Protein AF-L7L892-F1 (afdb_monomer_lite)

pLDDT: mean 79.14, std 16.74, range [30.95, 95.81]

Radius of gyration: 15.33 Å; chains: 1; bounding box: 45×33×40 Å

Organism: NCBI:txid1121927

Sequence (125 aa):
MFATPADAICPAARMLGWHDVGTTVTLVAADGSFIRRREGTYLDAHDLDGPVVLGDGVEMMFHDLQIRLPRGESLYALIDAVTDGLAESTWTAVEVPGGEGVLVITLTPWQEMPGAPIPDELDLD

Structure (mmCIF, N/CA/C/O backbone):
data_AF-L7L892-F1
#
_entry.id   AF-L7L892-F1
#
loop_
_atom_site.group_PDB
_atom_site.id
_atom_site.type_symbol
_atom_site.label_atom_id
_atom_site.label_alt_id
_atom_site.label_comp_id
_atom_site.label_asym_id
_atom_site.label_entity_id
_atom_site.label_seq_id
_atom_site.pdbx_PDB_ins_code
_atom_site.Cartn_x
_atom_site.Cartn_y
_atom_site.Cartn_z
_atom_site.occupancy
_atom_site.B_iso_or_equiv
_atom_site.auth_seq_id
_atom_site.auth_comp_id
_atom_site.auth_asym_id
_atom_site.auth_atom_id
_atom_site.pdbx_PDB_model_num
ATOM 1 N N . MET A 1 1 ? 26.799 -5.696 5.546 1.00 35.94 1 MET A N 1
ATOM 2 C CA . MET A 1 1 ? 26.595 -5.187 4.177 1.00 35.94 1 MET A CA 1
ATOM 3 C C . MET A 1 1 ? 25.173 -4.665 4.171 1.00 35.94 1 MET A C 1
ATOM 5 O O . MET A 1 1 ? 24.276 -5.459 4.410 1.00 35.94 1 MET A O 1
ATOM 9 N N . PHE A 1 2 ? 24.978 -3.349 4.134 1.00 32.38 2 PHE A N 1
ATOM 10 C CA . PHE A 1 2 ? 23.628 -2.783 4.117 1.00 32.38 2 PHE A CA 1
ATOM 11 C C . PHE A 1 2 ? 23.133 -2.901 2.681 1.00 32.38 2 PHE A C 1
ATOM 13 O O . PHE A 1 2 ? 23.777 -2.350 1.791 1.00 32.38 2 PHE A O 1
ATOM 20 N N . ALA A 1 3 ? 22.084 -3.692 2.460 1.00 30.95 3 ALA A N 1
ATOM 21 C CA . ALA A 1 3 ? 21.440 -3.773 1.159 1.00 30.95 3 ALA A CA 1
ATOM 22 C C . ALA A 1 3 ? 20.945 -2.372 0.789 1.00 30.95 3 ALA A C 1
ATOM 24 O O . ALA A 1 3 ? 20.290 -1.701 1.592 1.00 30.95 3 ALA A O 1
ATOM 25 N N . THR A 1 4 ? 21.332 -1.908 -0.392 1.00 34.62 4 THR A N 1
ATOM 26 C CA . THR A 1 4 ? 20.777 -0.696 -0.982 1.00 34.62 4 THR A CA 1
ATOM 27 C C . THR A 1 4 ? 19.280 -0.928 -1.235 1.00 34.62 4 THR A C 1
ATOM 29 O O . THR A 1 4 ? 18.905 -2.050 -1.570 1.00 34.62 4 THR A O 1
ATOM 32 N N . PRO A 1 5 ? 18.413 0.094 -1.117 1.00 38.88 5 PRO A N 1
ATOM 33 C CA . PRO A 1 5 ? 16.958 -0.057 -1.272 1.00 38.88 5 PRO A CA 1
ATOM 34 C C . PRO A 1 5 ? 16.497 -0.661 -2.615 1.00 38.88 5 PRO A C 1
ATOM 36 O O . PRO A 1 5 ? 15.353 -1.086 -2.722 1.00 38.88 5 PRO A O 1
ATOM 39 N N . ALA A 1 6 ? 17.381 -0.705 -3.619 1.00 44.31 6 ALA A N 1
ATOM 40 C CA . ALA A 1 6 ? 17.093 -1.080 -5.001 1.00 44.31 6 ALA A CA 1
ATOM 41 C C . ALA A 1 6 ? 17.176 -2.590 -5.306 1.00 44.31 6 ALA A C 1
ATOM 43 O O . ALA A 1 6 ? 16.595 -3.040 -6.285 1.00 44.31 6 ALA A O 1
ATOM 44 N N . ASP A 1 7 ? 17.838 -3.405 -4.478 1.00 41.62 7 ASP A N 1
ATOM 45 C CA . ASP A 1 7 ? 18.047 -4.830 -4.811 1.00 41.62 7 ASP A CA 1
ATOM 46 C C . ASP A 1 7 ? 16.805 -5.711 -4.525 1.00 41.62 7 ASP A C 1
ATOM 48 O O . ASP A 1 7 ? 16.795 -6.908 -4.810 1.00 41.62 7 ASP A O 1
ATOM 52 N N . ALA A 1 8 ? 15.753 -5.132 -3.935 1.00 45.53 8 ALA A N 1
ATOM 53 C CA . ALA A 1 8 ? 14.630 -5.843 -3.317 1.00 45.53 8 ALA A CA 1
ATOM 54 C C . ALA A 1 8 ? 13.281 -5.676 -4.044 1.00 45.53 8 ALA A C 1
ATOM 56 O O . ALA A 1 8 ? 12.278 -6.214 -3.586 1.00 45.53 8 ALA A O 1
ATOM 57 N N . ILE A 1 9 ? 13.229 -4.936 -5.155 1.00 56.66 9 ILE A N 1
ATOM 58 C CA . ILE A 1 9 ? 11.998 -4.642 -5.902 1.00 56.66 9 ILE A CA 1
ATOM 59 C C . ILE A 1 9 ? 12.332 -4.796 -7.385 1.00 56.66 9 ILE A C 1
ATOM 61 O O . ILE A 1 9 ? 12.546 -3.810 -8.070 1.00 56.66 9 ILE A O 1
ATOM 65 N N . CYS A 1 10 ? 12.480 -6.018 -7.896 1.00 56.09 10 CYS A N 1
ATOM 66 C CA . CYS A 1 10 ? 12.595 -6.206 -9.345 1.00 56.09 10 CYS A CA 1
ATOM 67 C C . CYS A 1 10 ? 11.199 -6.550 -9.874 1.00 56.09 10 CYS A C 1
ATOM 69 O O . CYS A 1 10 ? 10.757 -7.689 -9.691 1.00 56.09 10 CYS A O 1
ATOM 71 N N . PRO A 1 11 ? 10.452 -5.580 -10.429 1.00 62.41 11 PRO A N 1
ATOM 72 C CA . PRO A 1 11 ? 9.061 -5.798 -10.767 1.00 62.41 11 PRO A CA 1
ATOM 73 C C . PRO A 1 11 ? 8.964 -6.567 -12.095 1.00 62.41 11 PRO A C 1
ATOM 75 O O . PRO A 1 11 ? 9.685 -6.303 -13.065 1.00 62.41 11 PRO A O 1
ATOM 78 N N . ALA A 1 12 ? 8.086 -7.567 -12.144 1.00 69.12 12 ALA A N 1
ATOM 79 C CA . ALA A 1 12 ? 7.940 -8.425 -13.313 1.00 69.12 12 ALA A CA 1
ATOM 80 C C . ALA A 1 12 ? 7.152 -7.686 -14.398 1.00 69.12 12 ALA A C 1
ATOM 82 O O . ALA A 1 12 ? 6.061 -7.186 -14.140 1.00 69.12 12 ALA A O 1
ATOM 83 N N . ALA A 1 13 ? 7.680 -7.608 -15.622 1.00 64.62 13 ALA A N 1
ATOM 84 C CA . ALA A 1 13 ? 6.980 -6.920 -16.706 1.00 64.62 13 ALA A CA 1
ATOM 85 C C . ALA A 1 13 ? 5.635 -7.611 -17.007 1.00 64.62 13 ALA A C 1
ATOM 87 O O . ALA A 1 13 ? 5.610 -8.729 -17.524 1.00 64.62 13 ALA A O 1
ATOM 88 N N . ARG A 1 14 ? 4.520 -6.928 -16.721 1.00 65.25 14 ARG A N 1
ATOM 89 C CA . ARG A 1 14 ? 3.158 -7.377 -17.051 1.00 65.25 14 ARG A CA 1
ATOM 90 C C . ARG A 1 14 ? 2.826 -7.086 -18.511 1.00 65.25 14 ARG A C 1
ATOM 92 O O . ARG A 1 14 ? 2.227 -7.901 -19.211 1.00 65.25 14 ARG A O 1
ATOM 99 N N . MET A 1 15 ? 3.213 -5.900 -18.972 1.00 68.69 15 MET A N 1
ATOM 100 C CA . MET A 1 15 ? 3.140 -5.456 -20.363 1.00 68.69 15 MET A CA 1
ATOM 101 C C . MET A 1 15 ? 4.199 -4.380 -20.614 1.00 68.69 15 MET A C 1
ATOM 103 O O . MET A 1 15 ? 4.907 -3.969 -19.699 1.00 68.69 15 MET A O 1
ATOM 107 N N . LEU A 1 16 ? 4.341 -3.927 -21.861 1.00 73.94 16 LEU A N 1
ATOM 108 C CA . LEU A 1 16 ? 5.348 -2.926 -22.212 1.00 73.94 16 LEU A CA 1
ATOM 109 C C . LEU A 1 16 ? 5.164 -1.645 -21.372 1.00 73.94 16 LEU A C 1
ATOM 111 O O . LEU A 1 16 ? 4.169 -0.943 -21.545 1.00 73.94 16 LEU A O 1
ATOM 115 N N . GLY A 1 17 ? 6.130 -1.353 -20.494 1.00 69.06 17 GLY A N 1
ATOM 116 C CA . GLY A 1 17 ? 6.118 -0.174 -19.616 1.00 69.06 17 GLY A CA 1
ATOM 117 C C . GLY A 1 17 ? 5.211 -0.291 -18.386 1.00 69.06 17 GLY A C 1
ATOM 118 O O . GLY A 1 17 ? 4.763 0.728 -17.875 1.00 69.06 17 GLY A O 1
ATOM 119 N N . TRP A 1 18 ? 4.880 -1.508 -17.948 1.00 74.06 18 TRP A N 1
ATOM 120 C CA . TRP A 1 18 ? 4.186 -1.744 -16.682 1.00 74.06 18 TRP A CA 1
ATOM 121 C C . TRP A 1 18 ? 4.692 -3.017 -16.026 1.00 74.06 18 TRP A C 1
ATOM 123 O O . TRP A 1 18 ? 4.737 -4.077 -16.661 1.00 74.06 18 TRP A O 1
ATOM 133 N N . HIS A 1 19 ? 5.035 -2.913 -14.751 1.00 78.00 19 HIS A N 1
ATOM 134 C CA . HIS A 1 19 ? 5.648 -3.985 -13.994 1.00 78.00 19 HIS A CA 1
ATOM 135 C C . HIS A 1 19 ? 4.882 -4.250 -12.699 1.00 78.00 19 HIS A C 1
ATOM 137 O O . HIS A 1 19 ? 4.631 -3.321 -11.937 1.00 78.00 19 HIS A O 1
ATOM 143 N N . ASP A 1 20 ? 4.547 -5.514 -12.449 1.00 78.69 20 ASP A N 1
ATOM 144 C CA . ASP A 1 20 ? 3.898 -5.948 -11.216 1.00 78.69 20 ASP A CA 1
ATOM 145 C C . ASP A 1 20 ? 4.919 -5.976 -10.072 1.00 78.69 20 ASP A C 1
ATOM 147 O O . ASP A 1 20 ? 6.028 -6.506 -10.213 1.00 78.69 20 ASP A O 1
ATOM 151 N N . VAL A 1 21 ? 4.525 -5.449 -8.913 1.00 82.31 21 VAL A N 1
ATOM 152 C CA . VAL A 1 21 ? 5.362 -5.386 -7.714 1.00 82.31 21 VAL A CA 1
ATOM 153 C C . VAL A 1 21 ? 4.851 -6.374 -6.668 1.00 82.31 21 VAL A C 1
ATOM 155 O O . VAL A 1 21 ? 3.704 -6.312 -6.209 1.00 82.31 21 VAL A O 1
ATOM 158 N N . GLY A 1 22 ? 5.730 -7.288 -6.254 1.00 85.12 22 GLY A N 1
ATOM 159 C CA . GLY A 1 22 ? 5.459 -8.203 -5.151 1.00 85.12 22 GLY A CA 1
ATOM 160 C C . GLY A 1 22 ? 5.154 -7.430 -3.870 1.00 85.12 22 GLY A C 1
ATOM 161 O O . GLY A 1 22 ? 5.899 -6.533 -3.483 1.00 85.12 22 GLY A O 1
ATOM 162 N N . THR A 1 23 ? 4.034 -7.740 -3.221 1.00 88.31 23 THR A N 1
ATOM 163 C CA . THR A 1 23 ? 3.553 -6.975 -2.071 1.00 88.31 23 THR A CA 1
ATOM 164 C C . THR A 1 23 ? 3.001 -7.892 -0.988 1.00 88.31 23 THR A C 1
ATOM 166 O O . THR A 1 23 ? 2.177 -8.768 -1.248 1.00 88.31 23 THR A O 1
ATOM 169 N N . THR A 1 24 ? 3.385 -7.620 0.257 1.00 91.12 24 THR A N 1
ATOM 170 C CA . THR A 1 24 ? 2.717 -8.122 1.458 1.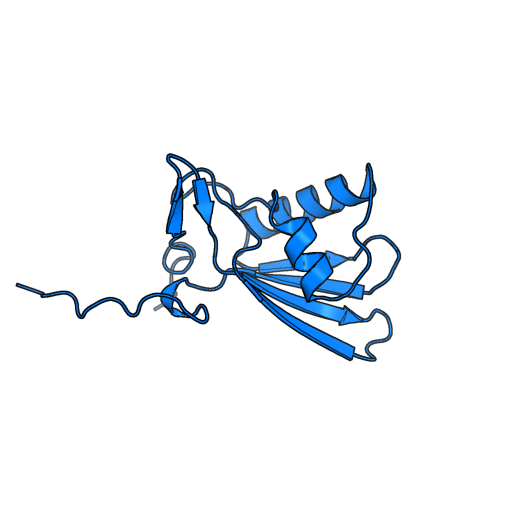00 91.12 24 THR A CA 1
ATOM 171 C C . THR A 1 24 ? 1.854 -7.013 2.046 1.00 91.12 24 THR A C 1
ATOM 173 O O . THR A 1 24 ? 2.342 -5.918 2.317 1.00 91.12 24 THR A O 1
ATOM 176 N N . VAL A 1 25 ? 0.582 -7.302 2.311 1.00 92.88 25 VAL A N 1
ATOM 177 C CA . VAL A 1 25 ? -0.352 -6.372 2.949 1.00 92.88 25 VAL A CA 1
ATOM 178 C C . VAL A 1 25 ? -0.886 -6.976 4.234 1.00 92.88 25 VAL A C 1
ATOM 180 O O . VAL A 1 25 ? -1.411 -8.091 4.254 1.00 92.88 25 VAL A O 1
ATOM 183 N N . THR A 1 26 ? -0.762 -6.225 5.321 1.00 95.06 26 THR A N 1
ATOM 184 C CA . THR A 1 26 ? -1.260 -6.596 6.641 1.00 95.06 26 THR A CA 1
ATOM 185 C C . THR A 1 26 ? -2.257 -5.555 7.126 1.00 95.06 26 THR A C 1
ATOM 187 O O . THR A 1 26 ? -1.892 -4.413 7.371 1.00 95.06 26 THR A O 1
ATOM 190 N N . LEU A 1 27 ? -3.513 -5.952 7.304 1.00 95.44 27 LEU A N 1
ATOM 191 C CA . LEU A 1 27 ? -4.512 -5.154 8.002 1.00 95.44 27 LEU A CA 1
ATOM 192 C C . LEU A 1 27 ? -4.429 -5.444 9.498 1.00 95.44 27 LEU A C 1
ATOM 194 O O . LEU A 1 27 ? -4.624 -6.589 9.911 1.00 95.44 27 LEU A O 1
ATOM 198 N N . VAL A 1 28 ? -4.213 -4.401 10.290 1.00 94.31 28 VAL A N 1
ATOM 199 C CA . VAL A 1 28 ? -4.366 -4.422 11.746 1.00 94.31 28 VAL A CA 1
ATOM 200 C C . VAL A 1 28 ? -5.672 -3.717 12.082 1.00 94.31 28 VAL A C 1
ATOM 202 O O . VAL A 1 28 ? -5.805 -2.524 11.810 1.00 94.31 28 VAL A O 1
ATOM 205 N N . ALA A 1 29 ? -6.639 -4.448 12.641 1.00 89.75 29 ALA A N 1
ATOM 206 C CA . ALA A 1 29 ? -7.935 -3.883 13.011 1.00 89.75 29 ALA A CA 1
ATOM 207 C C . ALA A 1 29 ? -7.778 -2.729 14.017 1.00 89.75 29 ALA A C 1
ATOM 209 O O . ALA A 1 29 ? -6.897 -2.770 14.878 1.00 89.75 29 ALA A O 1
ATOM 210 N N . ALA A 1 30 ? -8.649 -1.718 13.940 1.00 86.44 30 ALA A N 1
ATOM 211 C CA . ALA A 1 30 ? -8.578 -0.528 14.800 1.00 86.44 30 ALA A CA 1
ATOM 212 C C . ALA A 1 30 ? -8.679 -0.844 16.306 1.00 86.44 30 ALA A C 1
ATOM 214 O O . ALA A 1 30 ? -8.122 -0.135 17.140 1.00 86.44 30 ALA A O 1
ATOM 215 N N . ASP A 1 31 ? -9.375 -1.923 16.656 1.00 85.31 31 ASP A N 1
ATOM 216 C CA . ASP A 1 31 ? -9.521 -2.423 18.025 1.00 85.31 31 ASP A CA 1
ATOM 217 C C . ASP A 1 31 ? -8.422 -3.425 18.431 1.00 85.31 31 ASP A C 1
ATOM 219 O O . ASP A 1 31 ? -8.452 -3.972 19.534 1.00 85.31 31 ASP A O 1
ATOM 223 N N . GLY A 1 32 ? -7.461 -3.691 17.541 1.00 80.94 32 GLY A N 1
ATOM 224 C CA . GLY A 1 32 ? -6.398 -4.676 17.725 1.00 80.94 32 GLY A CA 1
ATOM 225 C C . GLY A 1 32 ? -6.876 -6.132 17.733 1.00 80.94 32 GLY A C 1
ATOM 226 O O . GLY A 1 32 ? -6.086 -7.021 18.048 1.00 80.94 32 GLY A O 1
ATOM 227 N N . SER A 1 33 ? -8.146 -6.399 17.412 1.00 76.44 33 SER A N 1
ATOM 228 C CA . SER A 1 33 ? -8.762 -7.720 17.589 1.00 76.44 33 SER A CA 1
ATOM 229 C C . SER A 1 33 ? -8.316 -8.755 16.560 1.00 76.44 33 SER A C 1
ATOM 231 O O . SER A 1 33 ? -8.338 -9.954 16.852 1.00 76.44 33 SER A O 1
ATOM 233 N N . PHE A 1 34 ? -7.902 -8.328 15.363 1.00 77.94 34 PHE A N 1
ATOM 234 C CA . PHE A 1 34 ? -7.413 -9.245 14.342 1.00 77.94 34 PHE A CA 1
ATOM 235 C C . PHE A 1 34 ? -6.374 -8.634 13.403 1.00 77.94 34 PHE A C 1
ATOM 237 O O . PHE A 1 34 ? -6.332 -7.429 13.153 1.00 77.94 34 PHE A O 1
ATOM 244 N N . ILE A 1 35 ? -5.560 -9.536 12.849 1.00 85.62 35 ILE A N 1
ATOM 245 C CA . ILE A 1 35 ? -4.559 -9.252 11.828 1.00 85.62 35 ILE A CA 1
ATOM 246 C C . ILE A 1 35 ? -4.879 -10.118 10.609 1.00 85.62 35 ILE A C 1
ATOM 248 O O . ILE A 1 35 ? -4.896 -11.347 10.706 1.00 85.62 35 ILE A O 1
ATOM 252 N N . ARG A 1 36 ? -5.148 -9.494 9.458 1.00 90.88 36 ARG A N 1
ATOM 253 C CA . ARG A 1 36 ? -5.275 -10.200 8.172 1.00 90.88 36 ARG A CA 1
ATOM 254 C C . ARG A 1 36 ? -4.058 -9.886 7.328 1.00 90.88 36 ARG A C 1
ATOM 256 O O . ARG A 1 36 ? -3.803 -8.725 7.044 1.00 90.88 36 ARG A O 1
ATOM 263 N N . ARG A 1 37 ? -3.337 -10.923 6.913 1.00 93.56 37 ARG A N 1
ATOM 264 C CA . ARG A 1 37 ? -2.177 -10.811 6.028 1.00 93.56 37 ARG A CA 1
ATOM 265 C C . ARG A 1 37 ? -2.476 -11.460 4.682 1.00 93.56 37 ARG A C 1
ATOM 267 O O . ARG A 1 37 ? -3.038 -12.561 4.643 1.00 93.56 37 ARG A O 1
ATOM 274 N N . ARG A 1 38 ? -2.120 -10.777 3.600 1.00 92.62 38 ARG A N 1
ATOM 275 C CA . ARG A 1 38 ? -2.201 -11.254 2.217 1.00 92.62 38 ARG A CA 1
ATOM 276 C C . ARG A 1 38 ? -0.929 -10.890 1.473 1.00 92.62 38 ARG A C 1
ATOM 278 O O . ARG A 1 38 ? -0.289 -9.898 1.799 1.00 92.62 38 ARG A O 1
ATOM 285 N N . GLU A 1 39 ? -0.587 -11.709 0.496 1.00 90.00 39 GLU A N 1
ATOM 286 C CA . GLU A 1 39 ? 0.562 -11.521 -0.382 1.00 90.00 39 GLU A CA 1
ATOM 287 C C . GLU A 1 39 ? 0.039 -11.585 -1.815 1.00 90.00 39 GLU A C 1
ATOM 289 O O . GLU A 1 39 ? -0.792 -12.440 -2.128 1.00 90.00 39 GLU A O 1
ATOM 294 N N . GLY A 1 40 ? 0.469 -10.654 -2.659 1.00 86.19 40 GLY A N 1
ATOM 295 C CA . GLY A 1 40 ? 0.024 -10.567 -4.043 1.00 86.19 40 GLY A CA 1
ATOM 296 C C . GLY A 1 40 ? 0.711 -9.449 -4.821 1.00 86.19 40 GLY A C 1
ATOM 297 O O . GLY A 1 40 ? 1.612 -8.778 -4.322 1.00 86.19 40 GLY A O 1
ATOM 298 N N . THR A 1 41 ? 0.274 -9.254 -6.058 1.00 86.88 41 THR A N 1
ATOM 299 C CA . THR A 1 41 ? 0.742 -8.200 -6.966 1.00 86.88 41 THR A CA 1
ATOM 300 C C . THR A 1 41 ? -0.317 -7.109 -7.049 1.00 86.88 41 THR A C 1
ATOM 302 O O . THR A 1 41 ? -1.099 -7.044 -7.994 1.00 86.88 41 THR A O 1
ATOM 305 N N . TYR A 1 42 ? -0.421 -6.320 -5.979 1.00 87.00 42 TYR A N 1
ATOM 306 C CA . TYR A 1 42 ? -1.434 -5.263 -5.859 1.00 87.00 42 TYR A CA 1
ATOM 307 C C . TYR A 1 42 ? -0.935 -3.894 -6.335 1.00 87.00 42 TYR A C 1
ATOM 309 O O . TYR A 1 42 ? -1.735 -2.978 -6.522 1.00 87.00 42 TYR A O 1
ATOM 317 N N . LEU A 1 43 ? 0.382 -3.749 -6.467 1.00 87.19 43 LEU A N 1
ATOM 318 C CA . LEU A 1 43 ? 1.072 -2.514 -6.805 1.00 87.19 43 LEU A CA 1
ATOM 319 C C . LEU A 1 43 ? 1.774 -2.676 -8.149 1.00 87.19 43 LEU A C 1
ATOM 321 O O . LEU A 1 43 ? 2.273 -3.760 -8.454 1.00 87.19 43 LEU A O 1
ATOM 325 N N . ASP A 1 44 ? 1.859 -1.578 -8.892 1.00 85.44 44 ASP A N 1
ATOM 326 C CA . ASP A 1 44 ? 2.496 -1.528 -10.202 1.00 85.44 44 ASP A CA 1
ATOM 327 C C . ASP A 1 44 ? 3.592 -0.453 -10.229 1.00 85.44 44 ASP A C 1
ATOM 329 O O . ASP A 1 44 ? 3.550 0.515 -9.470 1.00 85.44 44 ASP A O 1
ATOM 333 N N . ALA A 1 45 ? 4.549 -0.587 -11.143 1.00 81.75 45 ALA A N 1
ATOM 334 C CA . ALA A 1 45 ? 5.496 0.462 -11.510 1.00 81.75 45 ALA A CA 1
ATOM 335 C C . ALA A 1 45 ? 5.494 0.680 -13.031 1.00 81.75 45 ALA A C 1
ATOM 337 O O . ALA A 1 45 ? 5.287 -0.254 -13.810 1.00 81.75 45 ALA A O 1
ATOM 338 N N . HIS A 1 46 ? 5.723 1.920 -13.466 1.00 78.00 46 HIS A N 1
ATOM 339 C CA . HIS A 1 46 ? 5.770 2.281 -14.892 1.00 78.00 46 HIS A CA 1
ATOM 340 C C . HIS A 1 46 ? 7.052 1.824 -15.605 1.00 78.00 46 HIS A C 1
ATOM 342 O O . HIS A 1 46 ? 7.084 1.632 -16.818 1.00 78.00 46 HIS A O 1
ATOM 348 N N . ASP A 1 47 ? 8.134 1.663 -14.866 1.00 75.19 47 ASP A N 1
ATOM 349 C CA . ASP A 1 47 ? 9.381 1.097 -15.355 1.00 75.19 47 ASP A CA 1
ATOM 350 C C . ASP A 1 47 ? 10.059 0.354 -14.198 1.00 75.19 47 ASP A C 1
ATOM 352 O O . ASP A 1 47 ? 9.547 0.359 -13.076 1.00 75.19 47 ASP A O 1
ATOM 356 N N . LEU A 1 48 ? 11.165 -0.339 -14.479 1.00 70.19 48 LEU A N 1
ATOM 357 C CA . LEU A 1 48 ? 11.853 -1.173 -13.487 1.00 70.19 48 LEU A CA 1
ATOM 358 C C . LEU A 1 48 ? 12.280 -0.398 -12.234 1.00 70.19 48 LEU A C 1
ATOM 360 O O . LEU A 1 48 ? 12.271 -0.978 -11.153 1.00 70.19 48 LEU A O 1
ATOM 364 N N . ASP A 1 49 ? 12.614 0.884 -12.386 1.00 70.50 49 ASP A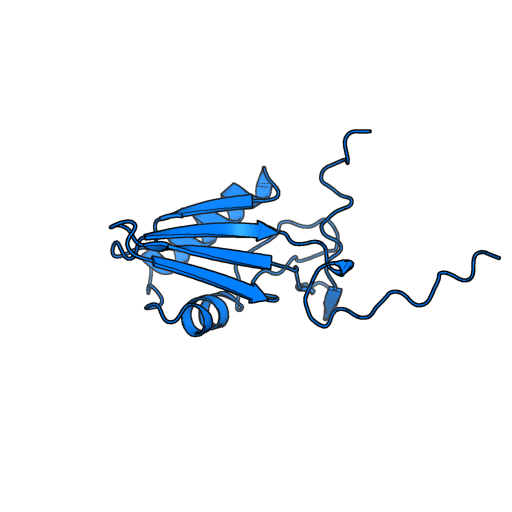 N 1
ATOM 365 C CA . ASP A 1 49 ? 13.118 1.758 -11.321 1.00 70.50 49 ASP A CA 1
ATOM 366 C C . ASP A 1 49 ? 12.127 2.896 -11.003 1.00 70.50 49 ASP A C 1
ATOM 368 O O . ASP A 1 49 ? 12.464 3.886 -10.344 1.00 70.50 49 ASP A O 1
ATOM 372 N N . GLY A 1 50 ? 10.903 2.782 -11.517 1.00 73.12 50 GLY A N 1
ATOM 373 C CA . GLY A 1 50 ? 9.910 3.837 -11.507 1.00 73.12 50 GLY A CA 1
ATOM 374 C C . GLY A 1 50 ? 9.171 3.911 -10.174 1.00 73.12 50 GLY A C 1
ATOM 375 O O . GLY A 1 50 ? 9.226 2.979 -9.367 1.00 73.12 50 GLY A O 1
ATOM 376 N N . PRO A 1 51 ? 8.425 5.001 -9.928 1.00 79.38 51 PRO A N 1
ATOM 377 C CA . PRO A 1 51 ? 7.584 5.102 -8.744 1.00 79.38 51 PRO A CA 1
ATOM 378 C C . PRO A 1 51 ? 6.593 3.937 -8.666 1.00 79.38 51 PRO A C 1
ATOM 380 O O . PRO A 1 51 ? 5.916 3.623 -9.649 1.00 79.38 51 PRO A O 1
ATOM 383 N N . VAL A 1 52 ? 6.497 3.330 -7.482 1.00 82.25 52 VAL A N 1
ATOM 384 C CA . VAL A 1 52 ? 5.507 2.292 -7.190 1.00 82.25 52 VAL A CA 1
ATOM 385 C C . VAL A 1 52 ? 4.182 2.958 -6.858 1.00 82.25 52 VAL A C 1
ATOM 387 O O . VAL A 1 52 ? 4.109 3.805 -5.969 1.00 82.25 52 VAL A O 1
ATOM 390 N N . VAL A 1 53 ? 3.130 2.556 -7.560 1.00 83.19 53 VAL A N 1
ATOM 391 C CA . VAL A 1 53 ? 1.790 3.124 -7.430 1.00 83.19 53 VAL A CA 1
ATOM 392 C C . VAL A 1 53 ? 0.778 2.050 -7.051 1.00 83.19 53 VAL A C 1
ATOM 394 O O . VAL A 1 53 ? 0.833 0.908 -7.514 1.00 83.19 53 VAL A O 1
ATOM 397 N N . LEU A 1 54 ? -0.189 2.431 -6.216 1.00 78.44 54 LEU A N 1
ATOM 398 C CA . LEU A 1 54 ? -1.369 1.612 -5.946 1.00 78.44 54 LEU A CA 1
ATOM 399 C C . LEU A 1 54 ? -2.426 1.886 -7.026 1.00 78.44 54 LEU A C 1
ATOM 401 O O . LEU A 1 54 ? -3.213 2.820 -6.912 1.00 78.44 54 LEU A O 1
ATOM 405 N N . GLY A 1 55 ? -2.387 1.095 -8.099 1.00 74.94 55 GLY A N 1
ATOM 406 C CA . GLY A 1 55 ? -3.295 1.195 -9.247 1.00 74.94 55 GLY A CA 1
ATOM 407 C C . GLY A 1 55 ? -4.462 0.204 -9.187 1.00 74.94 55 GLY A C 1
ATOM 408 O O . GLY A 1 55 ? -5.051 -0.021 -8.131 1.00 74.94 55 GLY A O 1
ATOM 409 N N . ASP A 1 56 ? -4.756 -0.431 -10.325 1.00 73.31 56 ASP A N 1
ATOM 410 C CA . ASP A 1 56 ? -5.881 -1.367 -10.535 1.00 73.31 56 ASP A CA 1
ATOM 411 C C . ASP A 1 56 ? -5.861 -2.613 -9.615 1.00 73.31 56 ASP A C 1
ATOM 413 O O . ASP A 1 56 ? -6.820 -3.383 -9.552 1.00 73.31 56 ASP A O 1
ATOM 417 N N . GLY A 1 57 ? -4.765 -2.844 -8.885 1.00 84.44 57 GLY A N 1
ATOM 418 C CA . GLY A 1 57 ? -4.667 -3.897 -7.874 1.00 84.44 57 GLY A CA 1
ATOM 419 C C . GLY A 1 57 ? -5.367 -3.566 -6.548 1.00 84.44 57 GLY A C 1
ATOM 420 O O . GLY A 1 57 ? -5.525 -4.457 -5.705 1.00 84.44 57 GLY A O 1
ATOM 421 N N . VAL A 1 58 ? -5.827 -2.323 -6.346 1.00 88.56 58 VAL A N 1
ATOM 422 C CA . VAL A 1 58 ? -6.487 -1.896 -5.101 1.00 88.56 58 VAL A CA 1
ATOM 423 C C . VAL A 1 58 ? -7.804 -2.637 -4.858 1.00 88.56 58 VAL A C 1
ATOM 425 O O . VAL A 1 58 ? -8.072 -3.059 -3.731 1.00 88.56 58 VAL A O 1
ATOM 428 N N . GLU A 1 59 ? -8.610 -2.881 -5.893 1.00 90.00 59 GLU A N 1
ATOM 429 C CA . GLU A 1 59 ? -9.853 -3.646 -5.778 1.00 90.00 59 GLU A CA 1
ATOM 430 C C . GLU A 1 59 ? -9.589 -5.079 -5.303 1.00 90.00 59 GLU A C 1
ATOM 432 O O . GLU A 1 59 ? -10.279 -5.574 -4.406 1.00 90.00 59 GLU A O 1
ATOM 437 N N . MET A 1 60 ? -8.573 -5.731 -5.878 1.00 90.56 60 MET A N 1
ATOM 438 C CA . MET A 1 60 ? -8.164 -7.086 -5.506 1.00 90.56 60 MET A CA 1
ATOM 439 C C . MET A 1 60 ? -7.642 -7.142 -4.071 1.00 90.56 60 MET A C 1
ATOM 441 O O . MET A 1 60 ? -8.054 -8.012 -3.305 1.00 90.56 60 MET A O 1
ATOM 445 N N . MET A 1 61 ? -6.801 -6.184 -3.675 1.00 92.69 61 MET A N 1
ATOM 446 C CA . MET A 1 61 ? -6.269 -6.095 -2.314 1.00 92.69 61 MET A CA 1
ATOM 447 C C . MET A 1 61 ? -7.397 -6.031 -1.276 1.00 92.69 61 MET A C 1
ATOM 449 O O . MET A 1 61 ? -7.415 -6.802 -0.314 1.00 92.69 61 MET A O 1
ATOM 453 N N . PHE A 1 62 ? -8.374 -5.142 -1.475 1.00 93.06 62 PHE A N 1
ATOM 454 C CA . PHE A 1 62 ? -9.509 -4.997 -0.558 1.00 93.06 62 PHE A CA 1
ATOM 455 C C . PHE A 1 62 ? -10.418 -6.229 -0.550 1.00 93.06 62 PHE A C 1
ATOM 457 O O . PHE A 1 62 ? -10.895 -6.634 0.517 1.00 93.06 62 PHE A O 1
ATOM 464 N N . HIS A 1 63 ? -10.630 -6.850 -1.713 1.00 91.44 63 HIS A N 1
ATOM 465 C CA . HIS A 1 63 ? -11.360 -8.109 -1.825 1.00 91.44 63 HIS A CA 1
ATOM 466 C C . HIS A 1 63 ? -10.688 -9.232 -1.017 1.00 91.44 63 HIS A C 1
ATOM 468 O O . HIS A 1 63 ? -11.348 -9.880 -0.202 1.00 91.44 63 HIS A O 1
ATOM 474 N N . ASP A 1 64 ? -9.376 -9.419 -1.167 1.00 92.44 64 ASP A N 1
ATOM 475 C CA . ASP A 1 64 ? -8.624 -10.497 -0.512 1.00 92.44 64 ASP A CA 1
ATOM 476 C C . ASP A 1 64 ? -8.499 -10.300 1.001 1.00 92.44 64 ASP A C 1
ATOM 478 O O . ASP A 1 64 ? -8.513 -11.268 1.777 1.00 92.44 64 ASP A O 1
ATOM 482 N N . LEU A 1 65 ? -8.410 -9.040 1.434 1.00 91.38 65 LEU A N 1
ATOM 483 C CA . LEU A 1 65 ? -8.478 -8.645 2.839 1.00 91.38 65 LEU A CA 1
ATOM 484 C C . LEU A 1 65 ? -9.904 -8.707 3.401 1.00 91.38 65 LEU A C 1
ATOM 486 O O . LEU A 1 65 ? -10.075 -8.624 4.619 1.00 91.38 65 LEU A O 1
ATOM 490 N N . GLN A 1 66 ? -10.913 -8.901 2.546 1.00 91.38 66 GLN A N 1
ATOM 491 C CA . GLN A 1 66 ? -12.339 -8.952 2.871 1.00 91.38 66 GLN A CA 1
ATOM 492 C C . GLN A 1 66 ? -12.795 -7.731 3.684 1.00 91.38 66 GLN A C 1
ATOM 494 O O . GLN A 1 66 ? -13.467 -7.866 4.713 1.00 91.38 66 GLN A O 1
ATOM 499 N N . ILE A 1 67 ? -12.388 -6.547 3.228 1.00 90.50 67 ILE A N 1
ATOM 500 C CA . ILE A 1 67 ? -12.796 -5.247 3.766 1.00 90.50 67 ILE A CA 1
ATOM 501 C C . ILE A 1 67 ? -13.433 -4.398 2.671 1.00 90.50 67 ILE A C 1
ATOM 503 O O . ILE A 1 67 ? -13.288 -4.650 1.474 1.00 90.50 67 ILE A O 1
ATOM 507 N N . ARG A 1 68 ? -14.194 -3.384 3.078 1.00 91.62 68 ARG A N 1
ATOM 508 C CA . ARG A 1 68 ? -14.908 -2.533 2.133 1.00 91.62 68 ARG A CA 1
ATOM 509 C C . ARG A 1 68 ? -13.947 -1.568 1.446 1.00 91.62 68 ARG A C 1
ATOM 511 O O . ARG A 1 68 ? -13.317 -0.755 2.111 1.00 91.62 68 ARG A O 1
ATOM 518 N N . LEU A 1 69 ? -13.925 -1.601 0.116 1.00 91.62 69 LEU A N 1
ATOM 519 C CA . LEU A 1 69 ? -13.218 -0.608 -0.690 1.00 91.62 69 LEU A CA 1
ATOM 520 C C . LEU A 1 69 ? -13.831 0.797 -0.481 1.00 91.62 69 LEU A C 1
ATOM 522 O O . LEU A 1 69 ? -15.048 0.962 -0.686 1.00 91.62 69 LEU A O 1
ATOM 526 N N . PRO A 1 70 ? -13.028 1.808 -0.090 1.00 91.50 70 PRO A N 1
ATOM 527 C CA . PRO A 1 70 ? -13.429 3.210 -0.095 1.00 91.50 70 PRO A CA 1
ATOM 528 C C . PRO A 1 70 ? -13.859 3.666 -1.492 1.00 91.50 70 PRO A C 1
ATOM 530 O O . PRO A 1 70 ? -13.564 3.031 -2.499 1.00 91.50 70 PRO A O 1
ATOM 533 N N . ARG A 1 71 ? -14.590 4.777 -1.585 1.00 90.44 71 ARG A N 1
ATOM 534 C CA . ARG A 1 71 ? -15.065 5.308 -2.873 1.00 90.44 71 ARG A CA 1
ATOM 535 C C . ARG A 1 71 ? -14.820 6.803 -2.968 1.00 90.44 71 ARG A C 1
ATOM 537 O O . ARG A 1 71 ? -14.774 7.483 -1.947 1.00 90.44 71 ARG A O 1
ATOM 544 N N . GLY A 1 72 ? -14.747 7.300 -4.201 1.00 92.38 72 GLY A N 1
ATOM 545 C CA . GLY A 1 72 ? -14.562 8.723 -4.476 1.00 92.38 72 GLY A CA 1
ATOM 546 C C . GLY A 1 72 ? -13.254 9.243 -3.884 1.00 92.38 72 GLY A C 1
ATOM 547 O O . GLY A 1 72 ? -12.240 8.555 -3.929 1.00 92.38 72 GLY A O 1
ATOM 548 N N . GLU A 1 73 ? -13.295 10.434 -3.292 1.00 93.94 73 GLU A N 1
ATOM 549 C CA . GLU A 1 73 ? -12.119 11.124 -2.740 1.00 93.94 73 GLU A CA 1
ATOM 550 C C . GLU A 1 73 ? -11.349 10.295 -1.706 1.00 93.94 73 GLU A C 1
ATOM 552 O O . GLU A 1 73 ? -10.125 10.335 -1.681 1.00 93.94 73 GLU A O 1
ATOM 557 N N . SER A 1 74 ? -12.036 9.483 -0.897 1.00 92.19 74 SER A N 1
ATOM 558 C CA . SER A 1 74 ? -11.368 8.628 0.090 1.00 92.19 74 SER A CA 1
ATOM 559 C C . SER A 1 74 ? -10.528 7.517 -0.540 1.00 92.19 74 SER A C 1
ATOM 561 O O . SER A 1 74 ? -9.548 7.096 0.063 1.00 92.19 74 SER A O 1
ATOM 563 N N . LEU A 1 75 ? -10.905 7.025 -1.727 1.00 91.62 75 LEU A N 1
ATOM 564 C CA . LEU A 1 75 ? -10.096 6.045 -2.455 1.00 91.62 75 LEU A CA 1
ATOM 565 C C . LEU A 1 75 ? -8.830 6.704 -3.007 1.00 91.62 75 LEU A C 1
ATOM 567 O O . LEU A 1 75 ? -7.744 6.169 -2.821 1.00 91.62 75 LEU A O 1
ATOM 571 N N . TYR A 1 76 ? -8.965 7.880 -3.622 1.00 91.50 76 TYR A N 1
ATOM 572 C CA . TYR A 1 76 ? -7.819 8.617 -4.156 1.00 91.50 76 TYR A CA 1
ATOM 573 C C . TYR A 1 76 ? -6.835 9.021 -3.054 1.00 91.50 76 TYR A C 1
ATOM 575 O O . TYR A 1 76 ? -5.647 8.764 -3.186 1.00 91.50 76 TYR A O 1
ATOM 583 N N . ALA A 1 77 ? -7.330 9.519 -1.917 1.00 92.94 77 ALA A N 1
ATOM 584 C CA . ALA A 1 77 ? -6.480 9.858 -0.776 1.00 92.94 77 ALA A CA 1
ATOM 585 C C . ALA A 1 77 ? -5.707 8.648 -0.220 1.00 92.94 77 ALA A C 1
ATOM 587 O O . ALA A 1 77 ? -4.574 8.794 0.230 1.00 92.94 77 ALA A O 1
ATOM 588 N N . LEU A 1 78 ? -6.305 7.450 -0.249 1.00 93.19 78 LEU A N 1
ATOM 589 C CA . LEU A 1 78 ? -5.613 6.220 0.133 1.00 93.19 78 LEU A CA 1
ATOM 590 C C . LEU A 1 78 ? -4.501 5.873 -0.866 1.00 93.19 78 LEU A C 1
ATOM 592 O O . LEU A 1 78 ? -3.401 5.530 -0.445 1.00 93.19 78 LEU A O 1
ATOM 596 N N . ILE A 1 79 ? -4.789 5.951 -2.167 1.00 92.19 79 ILE A N 1
ATOM 597 C CA . ILE A 1 79 ? -3.816 5.673 -3.234 1.00 92.19 79 ILE A CA 1
ATOM 598 C C . ILE A 1 79 ? -2.621 6.624 -3.135 1.00 92.19 79 ILE A C 1
ATOM 600 O O . ILE A 1 79 ? -1.478 6.162 -3.163 1.00 92.19 79 ILE A O 1
ATOM 604 N N . ASP A 1 80 ? -2.880 7.919 -2.953 1.00 92.00 80 ASP A N 1
ATOM 605 C CA . ASP A 1 80 ? -1.842 8.939 -2.800 1.00 92.00 80 ASP A CA 1
ATOM 606 C C . ASP A 1 80 ? -0.992 8.661 -1.552 1.00 92.00 80 ASP A C 1
ATOM 608 O O . ASP A 1 80 ? 0.227 8.579 -1.646 1.00 92.00 80 ASP A O 1
ATOM 612 N N . ALA A 1 81 ? -1.619 8.388 -0.401 1.00 93.50 81 ALA A N 1
ATOM 613 C CA . ALA A 1 81 ? -0.896 8.093 0.839 1.00 93.50 81 ALA A CA 1
ATOM 614 C C . ALA A 1 81 ? -0.007 6.838 0.742 1.00 93.50 81 ALA A C 1
ATOM 616 O O . ALA A 1 81 ? 1.079 6.793 1.325 1.00 93.50 81 ALA A O 1
ATOM 617 N N . VAL A 1 82 ? -0.456 5.807 0.018 1.00 92.56 82 VAL A N 1
ATOM 618 C CA . VAL A 1 82 ? 0.357 4.607 -0.227 1.00 92.56 82 VAL A CA 1
ATOM 619 C C . VAL A 1 82 ? 1.528 4.930 -1.147 1.00 92.56 82 VAL A C 1
ATOM 621 O O . VAL A 1 82 ? 2.658 4.566 -0.830 1.00 92.56 82 VAL A O 1
ATOM 624 N N . THR A 1 83 ? 1.265 5.633 -2.247 1.00 89.94 83 THR A N 1
ATOM 625 C CA . THR A 1 83 ? 2.276 6.015 -3.241 1.00 89.94 83 THR A CA 1
ATOM 626 C C . THR A 1 83 ? 3.359 6.896 -2.614 1.00 89.94 83 THR A C 1
ATOM 628 O O . THR A 1 83 ? 4.543 6.590 -2.734 1.00 89.94 83 THR A O 1
ATOM 631 N N . ASP A 1 84 ? 2.965 7.926 -1.864 1.00 90.62 84 ASP A N 1
ATOM 632 C CA . ASP A 1 84 ? 3.885 8.834 -1.174 1.00 90.62 84 ASP A CA 1
ATOM 633 C C . ASP A 1 84 ? 4.741 8.090 -0.142 1.00 90.62 84 ASP A C 1
ATOM 635 O O . ASP A 1 84 ? 5.955 8.277 -0.078 1.00 90.62 84 ASP A O 1
ATOM 639 N N . GLY A 1 85 ? 4.135 7.195 0.646 1.00 89.81 85 GLY A N 1
ATOM 640 C CA . GLY A 1 85 ? 4.877 6.423 1.642 1.00 89.81 85 GLY A CA 1
ATOM 641 C C . GLY A 1 85 ? 5.887 5.450 1.025 1.00 89.81 85 GLY A C 1
ATOM 642 O O . GLY A 1 85 ? 6.967 5.247 1.579 1.00 89.81 85 GLY A O 1
ATOM 643 N N . LEU A 1 86 ? 5.559 4.867 -0.130 1.00 87.94 86 LEU A N 1
ATOM 644 C CA . LEU A 1 86 ? 6.448 3.955 -0.851 1.00 87.94 86 LEU A CA 1
ATOM 645 C C . LEU A 1 86 ? 7.519 4.676 -1.681 1.00 87.94 86 LEU A C 1
ATOM 647 O O . LEU A 1 86 ? 8.519 4.062 -2.045 1.00 87.94 86 LEU A O 1
ATOM 651 N N . ALA A 1 87 ? 7.363 5.975 -1.945 1.00 85.12 87 ALA A N 1
ATOM 652 C CA . ALA A 1 87 ? 8.393 6.771 -2.608 1.00 85.12 87 ALA A CA 1
ATOM 653 C C . ALA A 1 87 ? 9.662 6.932 -1.748 1.00 85.12 87 ALA A C 1
ATOM 655 O O . ALA A 1 87 ? 10.758 7.109 -2.281 1.00 85.12 87 ALA A O 1
ATOM 656 N N . GLU A 1 88 ? 9.529 6.862 -0.420 1.00 80.25 88 GLU A N 1
ATOM 657 C CA . GLU A 1 88 ? 10.631 7.078 0.528 1.00 80.25 88 GLU A CA 1
ATOM 658 C C . GLU A 1 88 ? 11.114 5.789 1.215 1.00 80.25 88 GLU A C 1
ATOM 660 O O . GLU A 1 88 ? 12.143 5.790 1.897 1.00 80.25 88 GLU A O 1
ATOM 665 N N . SER A 1 89 ? 10.377 4.683 1.071 1.00 85.31 89 SER A N 1
ATOM 666 C CA . SER A 1 89 ? 10.566 3.469 1.866 1.00 85.31 89 SER A CA 1
ATOM 667 C C . SER A 1 89 ? 10.037 2.225 1.151 1.00 85.31 89 SER A C 1
ATOM 669 O O . SER A 1 89 ? 9.109 2.284 0.356 1.00 85.31 89 SER A O 1
ATOM 671 N N . THR A 1 90 ? 10.566 1.050 1.494 1.00 86.69 90 THR A N 1
ATOM 672 C CA . THR A 1 90 ? 10.050 -0.242 1.001 1.00 86.69 90 THR A CA 1
ATOM 673 C C . THR A 1 90 ? 8.782 -0.703 1.726 1.00 86.69 90 THR A C 1
ATOM 675 O O . THR A 1 90 ? 8.299 -1.815 1.518 1.00 86.69 90 THR A O 1
ATOM 678 N N . TRP A 1 91 ? 8.238 0.126 2.610 1.00 92.44 91 TRP A N 1
ATOM 679 C CA . TRP A 1 91 ? 6.990 -0.127 3.310 1.00 92.44 91 TRP A CA 1
ATOM 680 C C . TRP A 1 91 ? 6.309 1.188 3.683 1.00 92.44 91 TRP A C 1
ATOM 682 O O . TRP A 1 91 ? 6.972 2.205 3.882 1.00 92.44 91 TRP A O 1
ATOM 692 N N . THR A 1 92 ? 4.992 1.135 3.850 1.00 94.06 92 THR A N 1
ATOM 693 C CA . THR A 1 92 ? 4.172 2.240 4.347 1.00 94.06 92 THR A CA 1
ATOM 694 C C . THR A 1 92 ? 3.064 1.716 5.259 1.00 94.06 92 THR A C 1
ATOM 696 O O . THR A 1 92 ? 2.695 0.540 5.201 1.00 94.06 92 THR A O 1
ATOM 699 N N . ALA A 1 93 ? 2.537 2.584 6.118 1.00 95.62 93 ALA A N 1
ATOM 700 C CA . ALA A 1 93 ? 1.370 2.306 6.941 1.00 95.62 93 ALA A CA 1
ATOM 701 C C . ALA A 1 93 ? 0.333 3.414 6.749 1.00 95.62 93 ALA A C 1
ATOM 703 O O . ALA A 1 93 ? 0.629 4.585 6.974 1.00 95.62 93 ALA A O 1
ATOM 704 N N . VAL A 1 94 ? -0.882 3.039 6.352 1.00 95.12 94 VAL A N 1
ATOM 705 C CA . VAL A 1 94 ? -1.966 3.976 6.036 1.00 95.12 94 VAL A CA 1
ATOM 706 C C . VAL A 1 94 ? -3.244 3.586 6.767 1.00 95.12 94 VAL A C 1
ATOM 708 O O . VAL A 1 94 ? -3.605 2.410 6.847 1.00 95.12 94 VAL A O 1
ATOM 711 N N . GLU A 1 95 ? -3.945 4.569 7.322 1.00 94.88 95 GLU A N 1
ATOM 712 C CA . GLU A 1 95 ? -5.259 4.338 7.920 1.00 94.88 95 GLU A CA 1
ATOM 713 C C . GLU A 1 95 ? -6.286 4.010 6.833 1.00 94.88 95 GLU A C 1
ATOM 715 O O . GLU A 1 95 ? -6.349 4.668 5.793 1.00 94.88 95 GLU A O 1
ATOM 720 N N . VAL A 1 96 ? -7.122 3.000 7.076 1.00 92.00 96 VAL A N 1
ATOM 721 C CA . VAL A 1 96 ? -8.217 2.658 6.167 1.00 92.00 96 VAL A CA 1
ATOM 722 C C . VAL A 1 96 ? -9.337 3.685 6.331 1.00 92.00 96 VAL A C 1
ATOM 724 O O . VAL A 1 96 ? -9.902 3.801 7.428 1.00 92.00 96 VAL A O 1
ATOM 727 N N . PRO A 1 97 ? -9.742 4.385 5.255 1.00 89.50 97 PRO A N 1
ATOM 728 C CA . PRO A 1 97 ? -10.877 5.292 5.315 1.00 89.50 97 PRO A CA 1
ATOM 729 C C . PRO A 1 97 ? -12.138 4.567 5.799 1.00 89.50 97 PRO A C 1
ATOM 731 O O . PRO A 1 97 ? -12.538 3.549 5.237 1.00 89.50 97 PRO A O 1
ATOM 734 N N . GLY A 1 98 ? -12.774 5.103 6.841 1.00 83.69 98 GLY A N 1
ATOM 735 C CA . GLY A 1 98 ? -13.928 4.473 7.493 1.00 83.69 98 GLY A CA 1
ATOM 736 C C . GLY A 1 98 ? -13.607 3.730 8.793 1.00 83.69 98 GLY A C 1
ATOM 737 O O . GLY A 1 98 ? -14.537 3.271 9.448 1.00 83.69 98 GLY A O 1
ATOM 738 N N . GLY A 1 99 ? -12.335 3.674 9.206 1.00 85.56 99 GLY A N 1
ATOM 739 C CA . GLY A 1 99 ? -11.944 3.233 10.550 1.00 85.56 99 GLY A CA 1
ATOM 740 C C . GLY A 1 99 ? -11.808 1.720 10.725 1.00 85.56 99 GLY A C 1
ATOM 741 O O . GLY A 1 99 ? -11.828 1.240 11.853 1.00 85.56 99 GLY A O 1
ATOM 742 N N . GLU A 1 100 ? -11.656 0.965 9.634 1.00 86.00 100 GLU A N 1
ATOM 743 C CA . GLU A 1 100 ? -11.458 -0.496 9.675 1.00 86.00 100 GLU A CA 1
ATOM 744 C C . GLU A 1 100 ? -10.103 -0.889 10.301 1.00 86.00 100 GLU A C 1
ATOM 746 O O . GLU A 1 100 ? -9.940 -2.006 10.792 1.00 86.00 100 GLU A O 1
ATOM 751 N N . GLY A 1 101 ? -9.126 0.024 10.313 1.00 93.12 101 GLY A N 1
ATOM 752 C CA . GLY A 1 101 ? -7.807 -0.209 10.895 1.00 93.12 101 GLY A CA 1
ATOM 753 C C . GLY A 1 101 ? -6.682 0.469 10.125 1.00 93.12 101 GLY A C 1
ATOM 754 O O . GLY A 1 101 ? -6.894 1.484 9.464 1.00 93.12 101 GLY A O 1
ATOM 755 N N . VAL A 1 102 ? -5.490 -0.115 10.208 1.00 95.81 102 VAL A N 1
ATOM 756 C CA . VAL A 1 102 ? -4.283 0.336 9.505 1.00 95.81 102 VAL A CA 1
ATOM 757 C C . VAL A 1 102 ? -3.836 -0.749 8.531 1.00 95.81 102 VAL A C 1
ATOM 759 O O . VAL A 1 102 ? -3.679 -1.908 8.922 1.00 95.81 102 VAL A O 1
ATOM 762 N N . LEU A 1 103 ? -3.617 -0.375 7.271 1.00 95.19 103 LEU A N 1
ATOM 763 C CA . LEU A 1 103 ? -2.930 -1.206 6.288 1.00 95.19 103 LEU A CA 1
ATOM 764 C C . LEU A 1 103 ? -1.437 -0.943 6.386 1.00 95.19 103 LEU A C 1
ATOM 766 O O . LEU A 1 103 ? -0.985 0.171 6.148 1.00 95.19 103 LEU A O 1
ATOM 770 N N . VAL A 1 104 ? -0.677 -1.982 6.698 1.00 95.12 104 VAL A N 1
ATOM 771 C CA . VAL A 1 104 ? 0.775 -2.004 6.556 1.00 95.12 104 VAL A CA 1
ATOM 772 C C . VAL A 1 104 ? 1.093 -2.707 5.246 1.00 95.12 104 VAL A C 1
ATOM 774 O O . VAL A 1 104 ? 0.777 -3.886 5.080 1.00 95.12 104 VAL A O 1
ATOM 777 N N . ILE A 1 105 ? 1.687 -1.976 4.313 1.00 93.75 105 ILE A N 1
ATOM 778 C CA . ILE A 1 105 ? 2.044 -2.445 2.977 1.00 93.75 105 ILE A CA 1
ATOM 779 C C . ILE A 1 105 ? 3.562 -2.527 2.916 1.00 93.75 105 ILE A C 1
ATOM 781 O O . ILE A 1 105 ? 4.251 -1.576 3.276 1.00 93.75 105 ILE A O 1
ATOM 785 N N . THR A 1 106 ? 4.095 -3.661 2.484 1.00 91.88 106 THR A N 1
ATOM 786 C CA . THR A 1 106 ? 5.534 -3.892 2.358 1.00 91.88 106 THR A CA 1
ATOM 787 C C . THR A 1 106 ? 5.830 -4.460 0.985 1.00 91.88 106 THR A C 1
ATOM 789 O O . THR A 1 106 ? 5.230 -5.458 0.581 1.00 91.88 106 THR A O 1
ATOM 792 N N . LEU A 1 107 ? 6.773 -3.840 0.284 1.00 88.06 107 LEU A N 1
ATOM 793 C CA . LEU A 1 107 ? 7.296 -4.358 -0.968 1.00 88.06 107 LEU A CA 1
ATOM 794 C C . LEU A 1 107 ? 8.070 -5.634 -0.663 1.00 88.06 107 LEU A C 1
ATOM 796 O O . LEU A 1 107 ? 8.935 -5.672 0.211 1.00 88.06 107 LEU A O 1
ATOM 800 N N . THR A 1 108 ? 7.680 -6.704 -1.334 1.00 84.06 108 THR A N 1
ATOM 801 C CA . THR A 1 108 ? 8.246 -8.035 -1.165 1.00 84.06 108 THR A CA 1
ATOM 802 C C . THR A 1 108 ? 9.074 -8.353 -2.402 1.00 84.06 108 THR A C 1
ATOM 804 O O . THR A 1 108 ? 8.551 -8.241 -3.516 1.00 84.06 108 THR A O 1
ATOM 807 N N . PRO A 1 109 ? 10.348 -8.747 -2.238 1.00 77.25 109 PRO A N 1
ATOM 808 C CA . PRO A 1 109 ? 11.170 -9.150 -3.365 1.00 77.25 109 PRO A CA 1
ATOM 809 C C . PRO A 1 109 ? 10.491 -10.237 -4.185 1.00 77.25 109 PRO A C 1
ATOM 811 O O . PRO A 1 109 ? 9.905 -11.166 -3.629 1.00 77.25 109 PRO A O 1
ATOM 814 N N . TRP A 1 110 ? 10.576 -10.138 -5.512 1.00 73.88 110 TRP A N 1
ATOM 815 C CA . TRP A 1 110 ? 9.858 -11.048 -6.402 1.00 73.88 110 TRP A CA 1
ATOM 816 C C . TRP A 1 110 ? 10.201 -12.513 -6.127 1.00 73.88 110 TRP A C 1
ATOM 818 O O . TRP A 1 110 ? 9.305 -13.340 -6.047 1.00 73.88 110 TRP A O 1
ATOM 828 N N . GLN A 1 111 ? 11.473 -12.830 -5.874 1.00 74.38 111 GLN A N 1
ATOM 829 C CA . GLN A 1 111 ? 11.912 -14.187 -5.530 1.00 74.38 111 GLN A CA 1
ATOM 830 C C . GLN A 1 111 ? 11.314 -14.743 -4.224 1.00 74.38 111 GLN A C 1
ATOM 832 O O . GLN A 1 111 ? 11.353 -15.950 -3.999 1.00 74.38 111 GLN A O 1
ATOM 837 N N . GLU A 1 112 ? 10.784 -13.880 -3.356 1.00 76.69 112 GLU A N 1
ATOM 838 C CA . GLU A 1 112 ? 10.131 -14.255 -2.098 1.00 76.69 112 GLU A CA 1
ATOM 839 C C . GLU A 1 112 ? 8.605 -14.368 -2.248 1.00 76.69 112 GLU A C 1
ATOM 841 O O . GLU A 1 112 ? 7.936 -14.854 -1.336 1.00 76.69 112 GLU A O 1
ATOM 846 N N . MET A 1 113 ? 8.042 -13.961 -3.394 1.00 77.88 113 MET A N 1
ATOM 847 C CA . MET A 1 113 ? 6.604 -14.024 -3.635 1.00 77.88 113 MET A CA 1
ATOM 848 C C . MET A 1 113 ? 6.126 -15.471 -3.831 1.00 77.88 113 MET A C 1
ATOM 850 O O . MET A 1 113 ? 6.726 -16.233 -4.598 1.00 77.88 113 MET A O 1
ATOM 854 N N . PRO A 1 114 ? 4.997 -15.869 -3.215 1.00 72.00 114 PRO A N 1
ATOM 855 C CA . PRO A 1 114 ? 4.396 -17.173 -3.464 1.00 72.00 114 PRO A CA 1
ATOM 856 C C . PRO A 1 114 ? 4.090 -17.383 -4.953 1.00 72.00 114 PRO A C 1
ATOM 858 O O . PRO A 1 114 ? 3.327 -16.631 -5.555 1.00 72.00 114 PRO A O 1
ATOM 861 N N . GLY A 1 115 ? 4.661 -18.435 -5.543 1.00 67.81 115 GLY A N 1
ATOM 862 C CA . GLY A 1 115 ? 4.464 -18.760 -6.959 1.00 67.81 115 GLY A CA 1
ATOM 863 C C . GLY A 1 115 ? 5.369 -17.995 -7.928 1.00 67.81 115 GLY A C 1
ATOM 864 O O . GLY A 1 115 ? 5.215 -18.172 -9.137 1.00 67.81 115 GLY A O 1
ATOM 865 N N . ALA A 1 116 ? 6.322 -17.197 -7.432 1.00 63.28 116 ALA A N 1
ATOM 866 C CA . ALA A 1 116 ? 7.371 -16.652 -8.277 1.00 63.28 116 ALA A CA 1
ATOM 867 C C . ALA A 1 116 ? 8.183 -17.791 -8.917 1.00 63.28 116 ALA A C 1
ATOM 869 O O . ALA A 1 116 ? 8.490 -18.781 -8.239 1.00 63.28 116 ALA A O 1
ATOM 870 N N . PRO A 1 117 ? 8.526 -17.690 -10.214 1.00 55.78 117 PRO A N 1
ATOM 871 C CA . PRO A 1 117 ? 9.438 -18.639 -10.827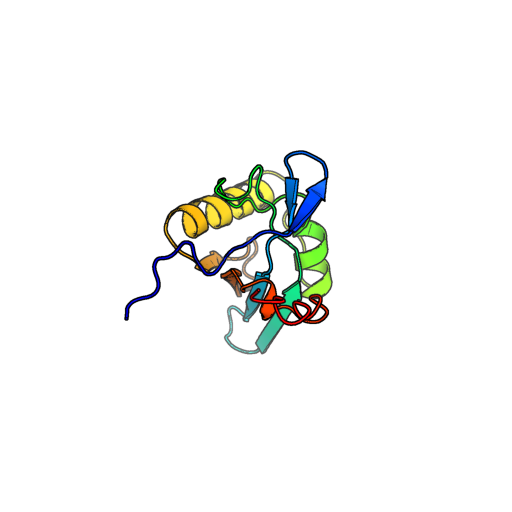 1.00 55.78 117 PRO A CA 1
ATOM 872 C C . PRO A 1 117 ? 10.748 -18.631 -10.035 1.00 55.78 117 PRO A C 1
ATOM 874 O O . PRO A 1 117 ? 11.344 -17.575 -9.820 1.00 55.78 117 PRO A O 1
ATOM 877 N N . ILE A 1 118 ? 11.175 -19.812 -9.581 1.00 54.88 118 ILE A N 1
ATOM 878 C CA . ILE A 1 118 ? 12.526 -19.999 -9.051 1.00 54.88 118 ILE A CA 1
ATOM 879 C C . ILE A 1 118 ? 13.457 -19.598 -10.198 1.00 54.88 118 ILE A C 1
ATOM 881 O O . ILE A 1 118 ? 13.255 -20.113 -11.301 1.00 54.88 118 ILE A O 1
ATOM 885 N N . PRO A 1 119 ? 14.414 -18.674 -10.001 1.00 52.53 119 PRO A N 1
ATOM 886 C CA . PRO A 1 119 ? 15.410 -18.420 -11.024 1.00 52.53 119 PRO A CA 1
ATO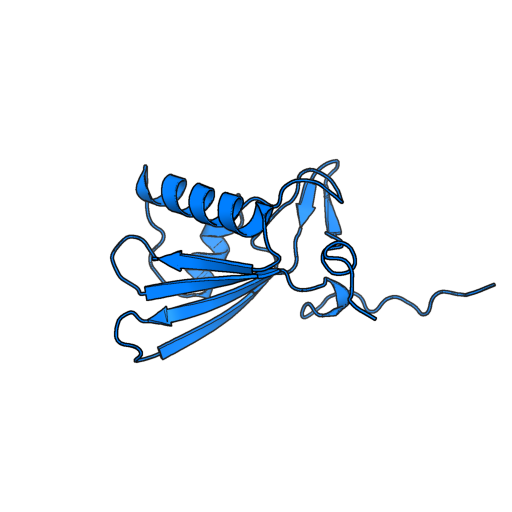M 887 C C . PRO A 1 119 ? 16.061 -19.764 -11.340 1.00 52.53 119 PRO A C 1
ATOM 889 O O . PRO A 1 119 ? 16.626 -20.383 -10.433 1.00 52.53 119 PRO A O 1
ATOM 892 N N . ASP A 1 120 ? 15.929 -20.241 -12.581 1.00 49.50 120 ASP A N 1
ATOM 893 C CA . ASP A 1 120 ? 16.785 -21.322 -13.061 1.00 49.50 120 ASP A CA 1
ATOM 894 C C . ASP A 1 120 ? 18.211 -20.893 -12.706 1.00 49.50 120 ASP A C 1
ATOM 896 O O . ASP A 1 120 ? 18.559 -19.728 -12.937 1.00 49.50 120 ASP A O 1
ATOM 900 N N . GLU A 1 121 ? 18.961 -21.767 -12.020 1.00 45.97 121 GLU A N 1
ATOM 901 C CA . GLU A 1 121 ? 20.339 -21.495 -11.610 1.00 45.97 121 GLU A CA 1
ATOM 902 C C . GLU A 1 121 ? 21.023 -20.771 -12.765 1.00 45.97 121 GLU A C 1
ATOM 904 O O . GLU A 1 121 ? 21.068 -21.298 -13.874 1.00 45.97 121 GLU A O 1
ATOM 909 N N . LEU A 1 122 ? 21.441 -19.520 -12.532 1.00 44.97 122 LEU A N 1
ATOM 910 C CA . LEU A 1 122 ? 22.202 -18.768 -13.516 1.00 44.97 122 LEU A CA 1
ATOM 911 C C . LEU A 1 122 ? 23.340 -19.689 -13.951 1.00 44.97 122 LEU A C 1
ATOM 913 O O . LEU A 1 122 ? 24.217 -19.981 -13.134 1.00 44.97 122 LEU A O 1
ATOM 91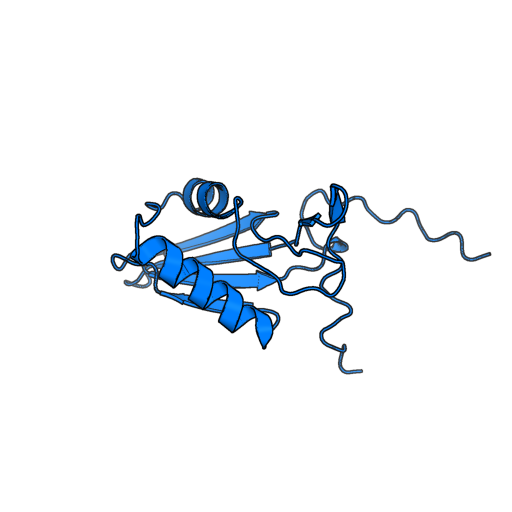7 N N . ASP A 1 123 ? 23.293 -20.158 -15.199 1.00 44.97 123 ASP A N 1
ATOM 918 C CA . ASP A 1 123 ? 24.444 -20.735 -15.879 1.00 44.97 123 ASP A CA 1
ATOM 919 C C . ASP A 1 123 ? 25.500 -19.623 -15.900 1.00 44.97 123 A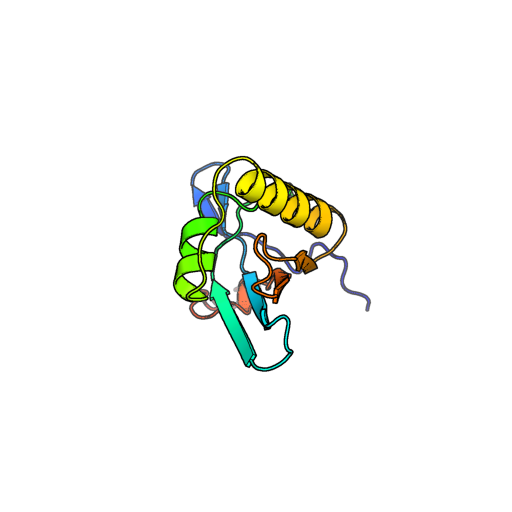SP A C 1
ATOM 921 O O . ASP A 1 123 ? 25.524 -18.740 -16.760 1.00 44.97 123 ASP A O 1
ATOM 925 N N . LEU A 1 124 ? 26.299 -19.597 -14.835 1.00 44.62 124 LEU A N 1
ATOM 926 C CA . LEU A 1 124 ? 27.501 -18.798 -14.709 1.00 44.62 124 LEU A CA 1
ATOM 927 C C . LEU A 1 124 ? 28.574 -19.515 -15.527 1.00 44.62 124 LEU A C 1
ATOM 929 O O . LEU A 1 124 ? 29.370 -20.278 -14.975 1.00 44.62 124 LEU A O 1
ATOM 933 N N . ASP A 1 125 ? 28.546 -19.280 -16.836 1.00 47.38 125 ASP A N 1
ATOM 934 C CA . ASP A 1 125 ? 29.691 -19.502 -17.725 1.00 47.38 125 ASP A CA 1
ATOM 935 C C . ASP A 1 125 ? 30.769 -18.419 -17.519 1.00 47.38 125 ASP A C 1
ATOM 937 O O . ASP A 1 125 ? 30.422 -17.214 -17.430 1.00 47.38 125 ASP A O 1
#

Secondary structure (DSSP, 8-state):
----TTTT---EEEETTEEEEEEEEEEEETTS--EEEEEEEEEEESSTTSPEE--TTHHHHHHHTT-PPP-THHHHHHHHHHHHHHHHSSEEEEEPTTSSEEEEEEE--GGGSTTPPPPP-----

Foldseek 3Di:
DDDDQLVFWQFPDPDQQKGFFWKWKWFQFLVNPDIDIDIDRQWMARDRPGQIWRPPSQVVVCVSSVHDQDDDPLNVVQRVQQRVQVVVDQWDWDQRPPRRGIMIMGGGGQCRGVPRPNPPPPPPD